Protein AF-A0A420ZBI3-F1 (afdb_monomer_lite)

pLDDT: mean 91.07, std 11.19, range [43.91, 98.19]

Structure (mmCIF, N/CA/C/O backbone):
data_AF-A0A420ZBI3-F1
#
_entry.id   AF-A0A420ZBI3-F1
#
loop_
_atom_site.group_PDB
_atom_site.id
_atom_site.type_symbol
_atom_site.label_atom_id
_atom_site.label_alt_id
_atom_site.label_comp_id
_atom_site.label_asym_id
_atom_site.label_entity_id
_atom_site.label_seq_id
_atom_site.pdbx_PDB_ins_code
_atom_site.Cartn_x
_atom_site.Cartn_y
_atom_site.Cartn_z
_atom_site.occupancy
_atom_site.B_iso_or_equiv
_atom_site.auth_seq_id
_atom_site.auth_comp_id
_atom_site.auth_asym_id
_atom_site.auth_atom_id
_atom_site.pdbx_PDB_model_num
ATOM 1 N N . MET A 1 1 ? 14.525 -22.331 17.236 1.00 43.91 1 MET A N 1
ATOM 2 C CA . MET A 1 1 ? 14.186 -20.934 16.905 1.00 43.91 1 MET A CA 1
ATOM 3 C C . MET A 1 1 ? 12.688 -20.894 16.710 1.00 43.91 1 MET A C 1
ATOM 5 O O . MET A 1 1 ? 12.211 -21.416 15.713 1.00 43.91 1 MET A O 1
ATOM 9 N N . GLU A 1 2 ? 11.953 -20.411 17.706 1.00 52.19 2 GLU A N 1
ATOM 10 C CA . GLU A 1 2 ? 10.516 -20.174 17.557 1.00 52.19 2 GLU A CA 1
ATOM 11 C C . GLU A 1 2 ? 10.335 -18.886 16.752 1.00 52.19 2 GLU A C 1
ATOM 13 O O . GLU A 1 2 ? 11.016 -17.892 17.007 1.00 52.19 2 GLU A O 1
ATOM 18 N N . ALA A 1 3 ? 9.484 -18.919 15.729 1.00 54.62 3 ALA A N 1
ATOM 19 C CA . ALA A 1 3 ? 9.181 -17.734 14.944 1.00 54.62 3 ALA A CA 1
ATOM 20 C C . ALA A 1 3 ? 8.407 -16.749 15.829 1.00 54.62 3 ALA A C 1
ATOM 22 O O . ALA A 1 3 ? 7.258 -17.001 16.190 1.00 54.62 3 ALA A O 1
ATOM 23 N N . GLN A 1 4 ? 9.036 -15.634 16.197 1.00 57.31 4 GLN A N 1
ATOM 24 C CA . GLN A 1 4 ? 8.369 -14.567 16.931 1.00 57.31 4 GLN A CA 1
ATOM 25 C C . GLN A 1 4 ? 7.446 -13.823 15.959 1.00 57.31 4 GLN A C 1
ATOM 27 O O . GLN A 1 4 ? 7.906 -13.106 15.071 1.00 57.31 4 GLN A O 1
ATOM 32 N N . ASN A 1 5 ? 6.135 -14.039 16.080 1.00 63.22 5 ASN A N 1
ATOM 33 C CA . ASN A 1 5 ? 5.155 -13.302 15.293 1.00 63.22 5 ASN A CA 1
ATOM 34 C C . ASN A 1 5 ? 4.978 -11.905 15.908 1.00 63.22 5 ASN A C 1
ATOM 36 O O . ASN A 1 5 ? 4.296 -11.747 16.914 1.00 63.22 5 ASN A O 1
ATOM 40 N N . TYR A 1 6 ? 5.626 -10.899 15.316 1.00 67.88 6 TYR A N 1
ATOM 41 C CA . TYR A 1 6 ? 5.583 -9.508 15.787 1.00 67.88 6 TYR A CA 1
ATOM 42 C C . TYR A 1 6 ? 4.217 -8.825 15.612 1.00 67.88 6 TYR A C 1
ATOM 44 O O . TYR A 1 6 ? 4.026 -7.717 16.111 1.00 67.88 6 TYR A O 1
ATOM 52 N N . TYR A 1 7 ? 3.272 -9.452 14.906 1.00 71.81 7 TYR A N 1
ATOM 53 C CA . TYR A 1 7 ? 1.996 -8.843 14.549 1.00 71.81 7 TYR A CA 1
ATOM 54 C C . TYR A 1 7 ? 0.826 -9.700 15.045 1.00 71.81 7 TYR A C 1
ATOM 56 O O . TYR A 1 7 ? 0.138 -10.372 14.276 1.00 71.81 7 TYR A O 1
ATOM 64 N N . GLU A 1 8 ? 0.589 -9.666 16.358 1.00 77.56 8 GLU A N 1
ATOM 65 C CA . GLU A 1 8 ? -0.592 -10.285 16.961 1.00 77.56 8 GLU A CA 1
ATOM 66 C C . GLU A 1 8 ? -1.884 -9.617 16.464 1.00 77.56 8 GLU A C 1
ATOM 68 O O . GLU A 1 8 ? -1.993 -8.392 16.374 1.00 77.56 8 GLU A O 1
ATOM 73 N N . GLY A 1 9 ? -2.889 -10.436 16.149 1.00 82.06 9 GLY A N 1
ATOM 74 C CA . GLY A 1 9 ? -4.221 -9.966 15.769 1.00 82.06 9 GLY A CA 1
ATOM 75 C C . GLY A 1 9 ? -4.425 -9.645 14.287 1.00 82.06 9 GLY A C 1
ATOM 76 O O . GLY A 1 9 ? -5.559 -9.352 13.922 1.00 82.06 9 GLY A O 1
ATOM 77 N N . ILE A 1 10 ? -3.399 -9.761 13.434 1.00 90.25 10 ILE A N 1
ATOM 78 C CA . ILE A 1 10 ? -3.562 -9.634 11.977 1.00 90.25 10 ILE A CA 1
ATOM 79 C C . ILE A 1 10 ? -4.240 -10.889 11.421 1.00 90.25 10 ILE A C 1
ATOM 81 O O . ILE A 1 10 ? -3.725 -11.999 11.553 1.00 90.25 10 ILE A O 1
ATOM 85 N N . ARG A 1 11 ? -5.401 -10.713 10.790 1.00 91.06 11 ARG A N 1
ATOM 86 C CA . ARG A 1 11 ? -6.198 -11.779 10.161 1.00 91.06 11 ARG A CA 1
ATOM 87 C C . ARG A 1 11 ? -6.192 -11.687 8.642 1.00 91.06 11 ARG A C 1
ATOM 89 O O . ARG A 1 11 ? -6.468 -12.685 7.983 1.00 91.06 11 ARG A O 1
ATOM 96 N N . HIS A 1 12 ? -5.887 -10.512 8.098 1.00 94.81 12 HIS A N 1
ATOM 97 C CA . HIS A 1 12 ? -5.857 -10.264 6.664 1.00 94.81 12 HIS A CA 1
ATOM 98 C C . HIS A 1 12 ? -4.661 -9.400 6.275 1.00 94.81 12 HIS A C 1
ATOM 100 O O . HIS A 1 12 ? -4.322 -8.451 6.980 1.00 94.81 12 HIS A O 1
ATOM 106 N N . VAL A 1 13 ? -4.030 -9.718 5.144 1.00 95.31 13 VAL A N 1
ATOM 107 C CA . VAL A 1 13 ? -2.850 -9.009 4.631 1.00 95.31 13 VAL A CA 1
ATOM 108 C C . VAL A 1 13 ? -3.089 -8.590 3.190 1.00 95.31 13 VAL A C 1
ATOM 110 O O . VAL A 1 13 ? -3.533 -9.393 2.373 1.00 95.31 13 VAL A O 1
ATOM 113 N N . VAL A 1 14 ? -2.742 -7.344 2.869 1.00 96.38 14 VAL A N 1
ATOM 114 C CA . VAL A 1 14 ? -2.748 -6.825 1.499 1.00 96.38 14 VAL A CA 1
ATOM 115 C C . VAL A 1 14 ? -1.363 -6.348 1.090 1.00 96.38 14 VAL A C 1
ATOM 117 O O . VAL A 1 14 ? -0.568 -5.873 1.905 1.00 96.38 14 VAL A O 1
ATOM 120 N N . TYR A 1 15 ? -1.106 -6.449 -0.211 1.00 94.75 15 TYR A N 1
ATOM 121 C CA . TYR A 1 15 ? 0.149 -6.062 -0.838 1.00 94.75 15 TYR A CA 1
ATOM 122 C C . TYR A 1 15 ? -0.104 -4.926 -1.824 1.00 94.75 15 TYR A C 1
ATOM 124 O O . TYR A 1 15 ? -0.920 -5.054 -2.743 1.00 94.75 15 TYR A O 1
ATOM 132 N N . VAL A 1 16 ? 0.618 -3.823 -1.644 1.00 96.62 16 VAL A N 1
ATOM 133 C CA . V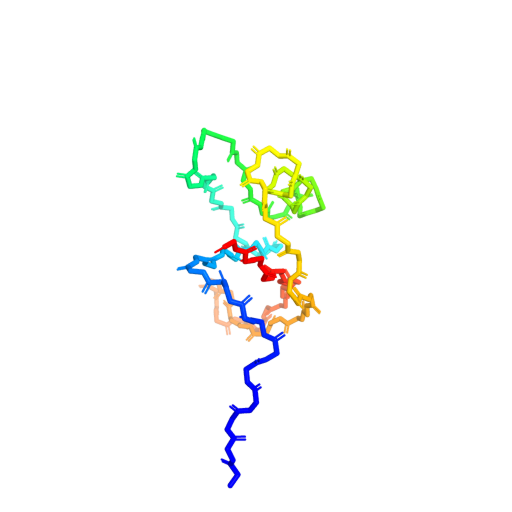AL A 1 16 ? 0.654 -2.692 -2.575 1.00 96.62 16 VAL A CA 1
ATOM 134 C C . VAL A 1 16 ? 2.047 -2.655 -3.193 1.00 96.62 16 VAL A C 1
ATOM 136 O O . VAL A 1 16 ? 3.038 -2.762 -2.477 1.00 96.62 16 VAL A O 1
ATOM 139 N N . SER A 1 17 ? 2.137 -2.520 -4.515 1.00 96.12 17 SER A N 1
ATOM 140 C CA . SER A 1 17 ? 3.406 -2.549 -5.251 1.00 96.12 17 SER A CA 1
ATOM 141 C C . SER A 1 17 ? 3.468 -1.418 -6.270 1.00 96.12 17 SER A C 1
ATOM 143 O O . SER A 1 17 ? 2.460 -1.102 -6.900 1.00 96.12 17 SER A O 1
ATOM 145 N N . THR A 1 18 ? 4.649 -0.834 -6.477 1.00 96.25 18 THR A N 1
ATOM 146 C CA . THR A 1 18 ? 4.898 0.106 -7.587 1.00 96.25 18 THR A CA 1
ATOM 147 C C . THR A 1 18 ? 4.957 -0.585 -8.952 1.00 96.25 18 THR A C 1
ATOM 149 O O . THR A 1 18 ? 4.959 0.095 -9.973 1.00 96.25 18 THR A O 1
ATOM 152 N N . GLY A 1 19 ? 5.022 -1.917 -8.991 1.00 92.62 19 GLY A N 1
ATOM 153 C CA . GLY A 1 19 ? 5.097 -2.699 -10.226 1.00 92.62 19 GLY A CA 1
ATOM 154 C C . GLY A 1 19 ? 3.753 -3.195 -10.754 1.00 92.62 19 GLY A C 1
ATOM 155 O O . GLY A 1 19 ? 3.663 -3.601 -11.908 1.00 92.62 19 GLY A O 1
ATOM 156 N N . ILE A 1 20 ? 2.703 -3.183 -9.927 1.00 90.12 20 ILE A N 1
ATOM 157 C CA . ILE A 1 20 ? 1.417 -3.817 -10.244 1.00 90.12 20 ILE A CA 1
ATOM 158 C C . ILE A 1 20 ? 0.279 -2.845 -9.951 1.00 90.12 20 ILE A C 1
ATOM 160 O O . ILE A 1 20 ? 0.244 -2.225 -8.889 1.00 90.12 20 ILE A O 1
ATOM 164 N N . LEU A 1 21 ? -0.666 -2.743 -10.888 1.00 93.50 21 LEU A N 1
ATOM 165 C CA . LEU A 1 21 ? -1.944 -2.068 -10.688 1.00 93.50 21 LEU A CA 1
ATOM 166 C C . LEU A 1 21 ? -3.000 -3.124 -10.394 1.00 93.50 21 LEU A C 1
ATOM 168 O O . LEU A 1 21 ? -3.146 -4.091 -11.140 1.00 93.50 21 LEU A O 1
ATOM 172 N N . ARG A 1 22 ? -3.755 -2.924 -9.324 1.00 94.06 22 ARG A N 1
ATOM 173 C CA . ARG A 1 22 ? -4.874 -3.789 -8.942 1.00 94.06 22 ARG A CA 1
ATOM 174 C C . ARG A 1 22 ? -6.018 -2.935 -8.413 1.00 94.06 22 ARG A C 1
ATOM 176 O O . ARG A 1 22 ? -5.852 -1.739 -8.192 1.00 94.06 22 ARG A O 1
ATOM 183 N N . ARG A 1 23 ? -7.181 -3.543 -8.198 1.00 95.75 23 ARG A N 1
ATOM 184 C CA . ARG A 1 23 ? -8.272 -2.894 -7.461 1.00 95.75 23 ARG A CA 1
ATOM 185 C C . ARG A 1 23 ? -8.105 -3.111 -5.959 1.00 95.75 23 ARG A C 1
ATOM 187 O O . ARG A 1 23 ? -7.480 -4.087 -5.526 1.00 95.75 23 ARG A O 1
ATOM 194 N N . CYS A 1 24 ? -8.635 -2.177 -5.180 1.00 95.88 24 CYS A N 1
ATOM 195 C CA . CYS A 1 24 ? -8.833 -2.354 -3.752 1.00 95.88 24 CYS A CA 1
ATOM 196 C C . CYS A 1 24 ? -9.735 -3.573 -3.499 1.00 95.88 24 CYS A C 1
ATOM 198 O O . CYS A 1 24 ? -10.646 -3.855 -4.271 1.00 95.88 24 CYS A O 1
ATOM 200 N N . GLU A 1 25 ? -9.482 -4.319 -2.424 1.00 94.75 25 GLU A N 1
ATOM 201 C CA . GLU A 1 25 ? -10.297 -5.501 -2.089 1.00 94.75 25 GLU A CA 1
ATOM 202 C C . GLU A 1 25 ? -11.678 -5.143 -1.518 1.00 94.75 25 GLU A C 1
ATOM 204 O O . GLU A 1 25 ? -12.548 -6.005 -1.429 1.00 94.75 25 GLU A O 1
ATOM 209 N N . TYR A 1 26 ? -11.891 -3.877 -1.151 1.00 95.12 26 TYR A N 1
ATOM 210 C CA . TYR A 1 26 ? -13.109 -3.399 -0.489 1.00 95.12 26 TYR A CA 1
ATOM 211 C C . TYR A 1 26 ? -13.901 -2.379 -1.313 1.00 95.12 26 TYR A C 1
ATOM 213 O O . TYR A 1 26 ? -15.040 -2.071 -0.969 1.00 95.12 26 TYR A O 1
ATOM 221 N N . CYS A 1 27 ? -13.311 -1.823 -2.374 1.00 95.38 27 CYS A N 1
ATOM 222 C CA . CYS A 1 27 ? -13.951 -0.830 -3.235 1.00 95.38 27 CYS A CA 1
ATOM 223 C C . CYS A 1 27 ? -13.331 -0.823 -4.641 1.00 95.38 27 CYS A C 1
ATOM 225 O O . CYS A 1 27 ? -12.392 -1.558 -4.933 1.00 95.38 27 CYS A O 1
ATOM 227 N N . GLU A 1 28 ? -13.840 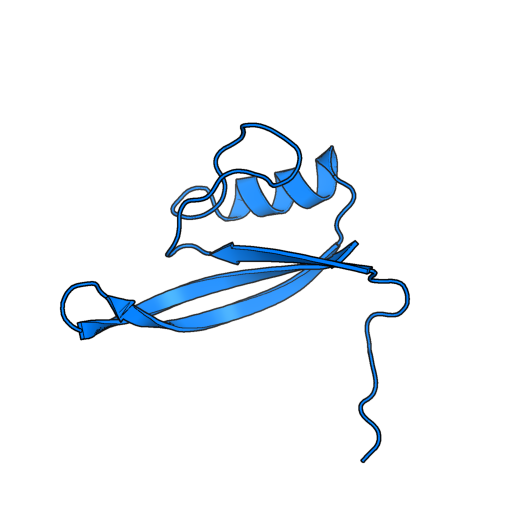0.029 -5.529 1.00 94.12 28 GLU A N 1
ATOM 228 C CA . GLU A 1 28 ? -13.406 0.073 -6.932 1.00 94.12 28 GLU A CA 1
ATOM 229 C C . GLU A 1 28 ? -12.141 0.913 -7.178 1.00 94.12 28 GLU A C 1
ATOM 231 O O . GLU A 1 28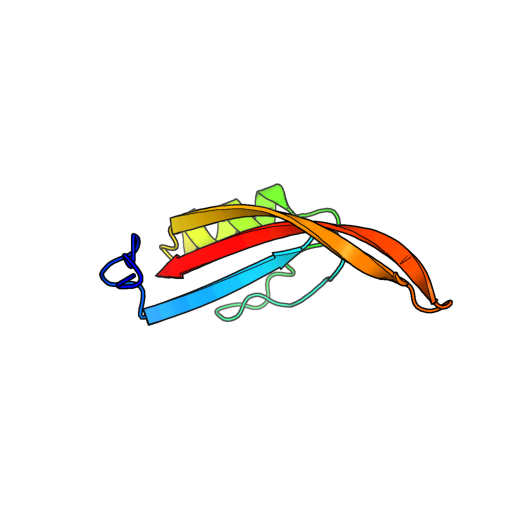 ? -11.710 1.065 -8.321 1.00 94.12 28 GLU A O 1
ATOM 236 N N . GLU A 1 29 ? -11.519 1.447 -6.123 1.00 94.50 29 GLU A N 1
ATOM 237 C CA . GLU A 1 29 ? -10.336 2.294 -6.250 1.00 94.50 29 GLU A CA 1
ATOM 238 C C . GLU A 1 29 ? -9.118 1.498 -6.749 1.00 94.50 29 GLU A C 1
ATOM 240 O O . GLU A 1 29 ? -8.772 0.435 -6.228 1.00 94.50 29 GLU A O 1
ATOM 245 N N . SER A 1 30 ? -8.442 2.032 -7.767 1.00 95.81 30 SER A N 1
ATOM 246 C CA . SER A 1 30 ? -7.190 1.483 -8.290 1.00 95.81 30 SER A CA 1
ATOM 247 C C . SER A 1 30 ? -6.027 1.755 -7.335 1.00 95.81 30 SER A C 1
ATOM 249 O O . SER A 1 30 ? -5.764 2.910 -6.995 1.00 95.81 30 SER A O 1
ATOM 251 N N . VAL A 1 31 ? -5.287 0.708 -6.971 1.00 96.62 31 VAL A N 1
ATOM 252 C CA . VAL A 1 31 ? -4.156 0.753 -6.038 1.00 96.62 31 VAL A CA 1
ATOM 253 C C . VAL A 1 31 ? -2.875 0.182 -6.655 1.00 96.62 31 VAL A C 1
ATOM 255 O O . VAL A 1 31 ? -2.917 -0.746 -7.467 1.00 96.62 31 VAL A O 1
ATOM 258 N N . GLY A 1 32 ? -1.727 0.719 -6.238 1.00 95.25 32 GLY A N 1
ATOM 259 C CA . GLY A 1 32 ? -0.396 0.354 -6.730 1.00 95.25 32 GLY A CA 1
ATOM 260 C C . GLY A 1 32 ? 0.138 1.273 -7.836 1.00 95.25 32 GLY A C 1
ATOM 261 O O . GLY A 1 32 ? -0.317 2.407 -8.001 1.00 95.25 32 GLY A O 1
ATOM 262 N N . MET A 1 33 ? 1.147 0.796 -8.567 1.00 93.19 33 MET A N 1
ATOM 263 C CA . MET A 1 33 ? 1.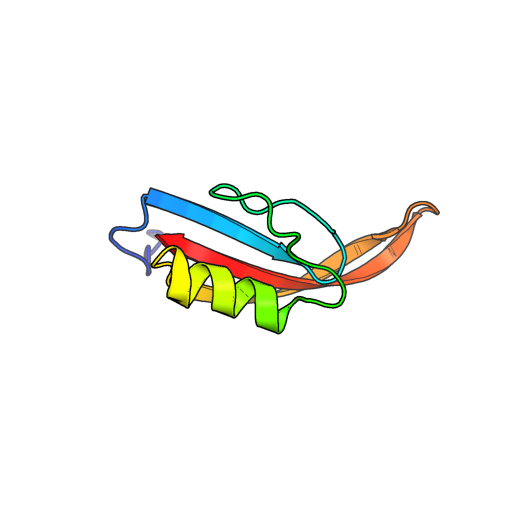924 1.562 -9.553 1.00 93.19 33 MET A CA 1
ATOM 264 C C . MET A 1 33 ? 2.328 2.961 -9.043 1.00 93.19 33 MET A C 1
ATOM 266 O O . MET A 1 33 ? 2.821 3.101 -7.922 1.00 93.19 33 MET A O 1
ATOM 270 N N . GLY A 1 34 ? 2.106 4.009 -9.844 1.00 92.12 34 GLY A N 1
ATOM 271 C CA . GLY A 1 34 ? 2.418 5.397 -9.499 1.00 92.12 34 GLY A CA 1
ATOM 272 C C . GLY A 1 34 ? 1.593 5.966 -8.339 1.00 92.12 34 GLY A C 1
ATOM 273 O O . GLY A 1 34 ? 1.939 7.021 -7.823 1.00 92.12 34 GLY A O 1
ATOM 274 N N . ARG A 1 35 ? 0.543 5.267 -7.881 1.00 93.75 35 ARG A N 1
ATOM 275 C CA . ARG A 1 35 ? -0.3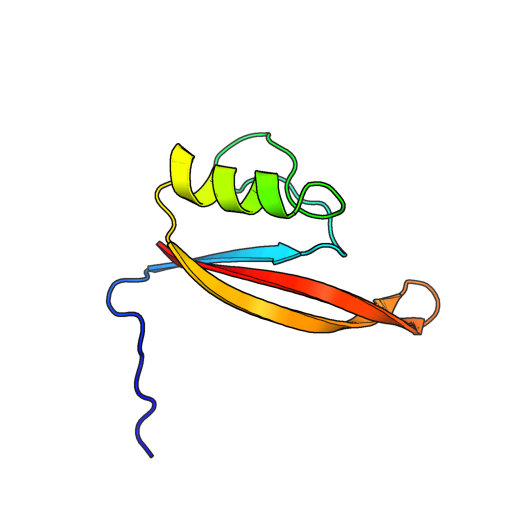14 5.677 -6.755 1.00 93.75 35 ARG A CA 1
ATOM 276 C C . ARG A 1 35 ? 0.104 5.034 -5.431 1.00 93.75 35 ARG A C 1
ATOM 278 O O . ARG A 1 35 ? -0.716 4.908 -4.527 1.00 93.75 35 ARG A O 1
ATOM 285 N N . PHE A 1 36 ? 1.347 4.571 -5.304 1.00 96.25 36 PHE A N 1
ATOM 286 C CA . PHE A 1 36 ? 1.813 3.761 -4.170 1.00 96.25 36 PHE A CA 1
ATOM 287 C C . PHE A 1 36 ? 1.501 4.375 -2.793 1.00 96.25 36 PHE A C 1
ATOM 289 O O . PHE A 1 36 ? 0.856 3.731 -1.967 1.00 96.25 36 PHE A O 1
ATOM 296 N N . GLY A 1 37 ? 1.890 5.633 -2.561 1.00 96.94 37 GLY A N 1
ATOM 297 C CA . GLY A 1 37 ? 1.634 6.319 -1.288 1.00 96.94 37 GLY A CA 1
ATOM 298 C C . GLY A 1 37 ? 0.143 6.543 -1.014 1.00 96.94 37 GLY A C 1
ATOM 299 O O . GLY A 1 37 ? -0.337 6.253 0.080 1.00 96.94 37 GLY A O 1
ATOM 300 N N . GLU A 1 38 ? -0.608 6.988 -2.026 1.00 97.75 38 GLU A N 1
ATOM 301 C CA . GLU A 1 38 ? -2.068 7.154 -1.943 1.00 97.75 38 GLU A CA 1
ATOM 302 C C . GLU A 1 38 ? -2.766 5.836 -1.605 1.00 97.75 38 GLU A C 1
ATOM 304 O O . GLU A 1 38 ? -3.660 5.803 -0.768 1.00 97.75 38 GLU A O 1
ATOM 309 N N . SER A 1 39 ? -2.316 4.738 -2.210 1.00 97.81 39 SER A N 1
ATOM 310 C CA . SER A 1 39 ? -2.869 3.398 -2.015 1.00 97.81 39 SER A CA 1
ATOM 311 C C . SER A 1 39 ? -2.676 2.899 -0.584 1.00 97.81 39 SER A C 1
ATOM 313 O O . SER A 1 39 ? -3.601 2.354 0.013 1.00 97.81 39 SER A O 1
ATOM 315 N N . ILE A 1 40 ? -1.485 3.101 -0.014 1.00 98.00 40 ILE A N 1
ATOM 316 C CA . ILE A 1 40 ? -1.195 2.767 1.388 1.00 98.00 40 ILE A CA 1
ATOM 317 C C . ILE A 1 40 ? -2.106 3.579 2.310 1.00 98.00 40 ILE A C 1
ATOM 319 O O . ILE A 1 40 ? -2.778 3.016 3.174 1.00 98.00 40 ILE A O 1
ATOM 323 N N . ASN A 1 41 ? -2.178 4.893 2.088 1.00 98.19 41 ASN A N 1
ATOM 324 C CA . ASN A 1 41 ? -3.020 5.781 2.883 1.00 98.19 41 ASN A CA 1
ATOM 325 C C . ASN A 1 41 ? -4.506 5.427 2.761 1.00 98.19 41 ASN A C 1
ATOM 327 O O . ASN A 1 41 ? -5.208 5.449 3.766 1.00 98.19 41 ASN A O 1
ATOM 331 N N . HIS A 1 42 ? -4.971 5.035 1.574 1.00 97.88 42 HIS A N 1
ATOM 332 C CA . HIS A 1 42 ? -6.331 4.559 1.345 1.00 97.88 42 HIS A CA 1
ATOM 333 C C . HIS A 1 42 ? -6.659 3.352 2.239 1.00 97.88 42 HIS A C 1
ATOM 335 O O . HIS A 1 42 ? -7.637 3.390 2.984 1.00 97.88 42 HIS A O 1
ATOM 341 N N . TYR A 1 43 ? -5.816 2.312 2.248 1.00 98.00 43 TYR A N 1
ATOM 342 C CA . TYR A 1 43 ? -6.028 1.144 3.113 1.00 98.00 43 TYR A CA 1
ATOM 343 C C . TYR A 1 43 ? -5.996 1.487 4.606 1.00 98.00 43 TYR A C 1
ATOM 345 O O . TYR A 1 43 ? -6.820 0.977 5.368 1.00 98.00 43 TYR A O 1
ATOM 353 N N . ILE A 1 44 ? -5.079 2.358 5.035 1.00 97.50 44 ILE A N 1
ATOM 354 C CA . ILE A 1 44 ? -4.973 2.765 6.443 1.00 97.50 44 ILE A CA 1
ATOM 355 C C . ILE A 1 44 ? -6.211 3.561 6.871 1.00 97.50 44 ILE A C 1
ATOM 357 O O . ILE A 1 44 ? -6.850 3.227 7.867 1.00 97.50 44 ILE A O 1
ATOM 361 N N . GLN A 1 45 ? -6.566 4.599 6.115 1.00 98.00 45 GLN A N 1
ATOM 362 C CA . GLN A 1 45 ? -7.572 5.581 6.521 1.00 98.00 45 GLN A CA 1
ATOM 363 C C . GLN A 1 45 ? -9.002 5.094 6.287 1.00 98.00 45 GLN A C 1
ATOM 365 O O . GLN A 1 45 ? -9.873 5.363 7.108 1.00 98.00 45 GLN A O 1
ATOM 370 N N . GLN A 1 46 ? -9.254 4.385 5.183 1.00 97.94 46 GLN A N 1
ATOM 371 C CA . GLN A 1 46 ? -10.610 3.972 4.808 1.00 97.94 46 GLN A CA 1
ATOM 372 C C . GLN A 1 46 ? -10.937 2.549 5.265 1.00 97.94 46 GLN A C 1
ATOM 374 O O . GLN A 1 46 ? -12.079 2.272 5.623 1.00 97.94 46 GLN A O 1
ATOM 379 N N . HIS A 1 47 ? -9.940 1.656 5.306 1.00 96.62 47 HIS A N 1
ATOM 380 C CA . HIS A 1 47 ? -10.157 0.231 5.600 1.00 96.62 47 HIS A CA 1
ATOM 381 C C . HIS A 1 47 ? -9.570 -0.222 6.940 1.00 96.62 47 HIS A C 1
ATOM 383 O O . HIS A 1 47 ? -9.789 -1.368 7.338 1.00 96.62 47 HIS A O 1
ATOM 389 N N . GLY A 1 48 ? -8.891 0.663 7.678 1.00 95.25 48 GLY A N 1
ATOM 390 C CA . GLY A 1 48 ? -8.393 0.407 9.035 1.00 95.25 48 GLY A CA 1
ATOM 391 C C . GLY A 1 48 ? -7.174 -0.514 9.097 1.00 95.25 48 GLY A C 1
ATOM 392 O O . GLY A 1 48 ? -6.987 -1.214 10.090 1.00 95.25 48 GLY A O 1
ATOM 393 N N . TYR A 1 49 ? -6.378 -0.554 8.031 1.00 96.62 49 TYR A N 1
ATOM 394 C CA . TYR A 1 49 ? -5.139 -1.328 7.988 1.00 96.62 49 TYR A CA 1
ATOM 395 C C . TYR A 1 49 ? -4.001 -0.644 8.746 1.00 96.62 49 TYR A C 1
ATOM 397 O O . TYR A 1 49 ? -3.991 0.571 8.945 1.00 96.62 49 TYR A O 1
ATOM 405 N N . LYS A 1 50 ? -2.986 -1.429 9.105 1.00 95.44 50 LYS A N 1
ATOM 406 C CA . LYS A 1 50 ? -1.702 -0.950 9.621 1.00 95.44 50 LYS A CA 1
ATOM 407 C C . LYS A 1 50 ? -0.585 -1.331 8.664 1.00 95.44 50 LYS A C 1
ATOM 409 O O . LYS A 1 50 ? -0.576 -2.435 8.123 1.00 95.44 50 LYS A O 1
ATOM 414 N N . LEU A 1 51 ? 0.370 -0.426 8.477 1.00 95.69 51 LEU A N 1
ATOM 415 C CA . LEU A 1 51 ? 1.578 -0.711 7.713 1.00 95.69 51 LEU A CA 1
ATOM 416 C C . LEU A 1 51 ? 2.477 -1.651 8.521 1.00 95.69 51 LEU A C 1
ATOM 418 O O . LEU A 1 51 ? 2.895 -1.303 9.623 1.00 95.69 51 LEU A O 1
ATOM 422 N N . LEU A 1 52 ? 2.760 -2.833 7.977 1.00 95.25 52 LEU A N 1
ATOM 423 C CA . LEU A 1 52 ? 3.621 -3.823 8.623 1.00 95.25 52 LEU A CA 1
ATOM 424 C C . LEU A 1 52 ? 5.060 -3.687 8.130 1.00 95.25 52 LEU A C 1
ATOM 426 O O . LEU A 1 52 ? 5.991 -3.664 8.929 1.00 95.25 52 LEU A O 1
ATOM 430 N N . HIS A 1 53 ? 5.240 -3.566 6.814 1.00 94.94 53 HIS A N 1
ATOM 431 C CA . HIS A 1 53 ? 6.557 -3.519 6.189 1.00 94.94 53 HIS A CA 1
ATOM 432 C C . HIS A 1 53 ? 6.544 -2.685 4.905 1.00 94.94 53 HIS A C 1
ATOM 434 O O . HIS A 1 53 ? 5.550 -2.676 4.177 1.00 94.94 53 HIS A O 1
ATOM 440 N N . VAL A 1 54 ? 7.669 -2.031 4.612 1.00 96.50 54 VAL A N 1
ATOM 441 C CA . VAL A 1 54 ? 7.966 -1.429 3.307 1.00 96.50 54 VAL A CA 1
ATOM 442 C C . VAL A 1 54 ? 9.361 -1.864 2.899 1.00 96.50 54 VAL A C 1
ATOM 444 O O . VAL A 1 54 ? 10.301 -1.740 3.683 1.00 96.50 54 VAL A O 1
ATOM 447 N N . GLY A 1 55 ? 9.487 -2.354 1.673 1.00 95.50 55 GLY A N 1
ATOM 448 C CA . GLY A 1 55 ? 10.738 -2.879 1.155 1.00 95.50 55 GLY A CA 1
ATOM 449 C C . GLY A 1 55 ? 10.794 -2.844 -0.362 1.00 95.50 55 GLY A C 1
ATOM 450 O O . GLY A 1 55 ? 9.977 -2.201 -1.025 1.00 95.50 55 GLY A O 1
ATOM 451 N N . GLN A 1 56 ? 11.784 -3.542 -0.904 1.00 95.62 56 GLN A N 1
ATOM 452 C CA . GLN A 1 56 ? 11.972 -3.701 -2.339 1.00 95.62 56 GLN A CA 1
ATOM 453 C C . GLN A 1 56 ? 11.878 -5.178 -2.706 1.00 95.62 56 GLN A C 1
ATOM 455 O O . GLN A 1 56 ? 12.392 -6.038 -1.994 1.00 95.62 56 GLN A O 1
ATOM 460 N N . GLU A 1 57 ? 11.244 -5.456 -3.835 1.00 94.31 57 GLU A N 1
ATOM 461 C CA . GLU A 1 57 ? 11.197 -6.769 -4.462 1.00 94.31 57 GLU A CA 1
ATOM 462 C C . GLU A 1 57 ? 11.930 -6.699 -5.802 1.00 94.31 57 GLU A C 1
ATOM 464 O O . GLU A 1 57 ? 11.794 -5.729 -6.553 1.00 94.31 57 GLU A O 1
ATOM 469 N N . THR A 1 58 ? 12.724 -7.729 -6.092 1.00 94.50 58 THR A N 1
ATOM 470 C CA . THR A 1 58 ? 13.356 -7.912 -7.401 1.00 94.50 58 THR A CA 1
ATOM 471 C C . THR A 1 58 ? 12.671 -9.069 -8.103 1.00 94.50 58 THR A C 1
ATOM 473 O O . THR A 1 58 ? 12.650 -10.182 -7.582 1.00 94.50 58 THR A O 1
ATOM 476 N N . GLY A 1 59 ? 12.135 -8.803 -9.286 1.00 89.62 59 GLY A N 1
ATOM 477 C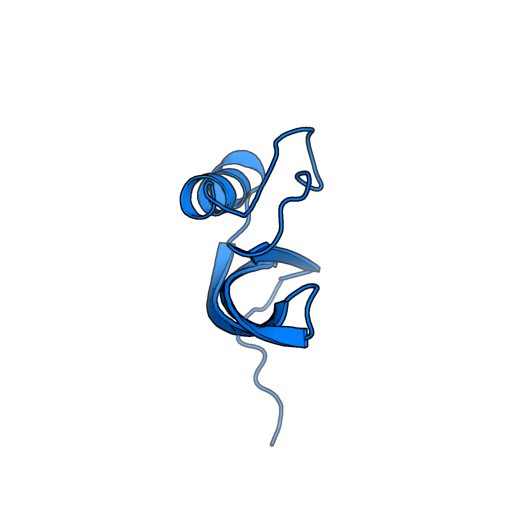 CA . GLY A 1 59 ? 11.507 -9.792 -10.148 1.00 89.62 59 GLY A CA 1
ATOM 478 C C . GLY A 1 59 ? 12.021 -9.686 -11.576 1.00 89.62 59 GLY A C 1
ATOM 479 O O . GLY A 1 59 ? 13.102 -9.151 -11.835 1.00 89.62 59 GLY A O 1
ATOM 480 N N . THR A 1 60 ? 11.222 -10.186 -12.512 1.00 91.88 60 THR A N 1
ATOM 481 C CA . THR A 1 60 ? 11.470 -10.033 -13.947 1.00 91.88 60 THR A CA 1
ATOM 482 C C . THR A 1 60 ? 10.292 -9.330 -14.612 1.00 91.88 60 THR A C 1
ATOM 484 O O . THR A 1 60 ? 9.149 -9.495 -14.188 1.00 91.88 60 THR A O 1
ATOM 487 N N . ASP A 1 61 ? 10.573 -8.504 -15.617 1.00 87.31 61 ASP A N 1
ATOM 488 C CA . ASP A 1 61 ? 9.553 -7.880 -16.456 1.00 87.31 61 ASP A CA 1
ATOM 489 C C . ASP A 1 61 ? 8.990 -8.873 -17.491 1.00 87.31 61 ASP A C 1
ATOM 491 O O . ASP A 1 61 ? 9.399 -10.033 -17.578 1.00 87.31 61 ASP A O 1
ATOM 495 N N . VAL A 1 62 ? 8.069 -8.398 -18.335 1.00 85.75 62 VAL A N 1
ATOM 496 C CA . VAL A 1 62 ? 7.465 -9.195 -19.420 1.00 85.75 62 VAL A CA 1
ATOM 497 C C . VAL A 1 62 ? 8.473 -9.702 -20.462 1.00 85.75 62 VAL A C 1
ATOM 499 O O . VAL A 1 62 ? 8.148 -10.592 -21.241 1.00 85.75 62 VAL A O 1
ATOM 502 N N . ASN A 1 63 ? 9.688 -9.152 -20.483 1.00 91.81 63 ASN A N 1
ATOM 503 C CA . ASN A 1 63 ? 10.782 -9.539 -21.369 1.00 91.81 63 ASN A CA 1
ATOM 504 C C . ASN A 1 63 ? 11.838 -10.402 -20.652 1.00 91.81 63 ASN A C 1
ATOM 506 O O . ASN A 1 63 ? 12.896 -10.667 -21.225 1.00 91.81 63 ASN A O 1
ATOM 510 N N . GLY A 1 64 ? 11.598 -10.800 -19.398 1.00 91.19 64 GLY A N 1
ATOM 511 C CA . GLY A 1 64 ? 12.545 -11.559 -18.581 1.00 91.19 64 GLY A CA 1
ATOM 512 C C . GLY A 1 64 ? 13.713 -10.734 -18.027 1.00 91.19 64 GLY A C 1
ATOM 513 O O . GLY A 1 64 ? 14.669 -11.308 -17.505 1.00 91.19 64 GLY A O 1
ATOM 514 N N . LYS A 1 65 ? 13.680 -9.400 -18.134 1.00 93.38 65 LYS A N 1
ATOM 515 C CA . LYS A 1 65 ? 14.730 -8.519 -17.606 1.00 93.38 65 LYS A CA 1
ATOM 516 C C . LYS A 1 65 ? 14.507 -8.240 -16.120 1.00 93.38 65 LYS A C 1
ATOM 518 O O . LYS A 1 65 ? 13.353 -8.124 -15.714 1.00 93.38 65 LYS A O 1
ATOM 523 N N . PRO A 1 66 ? 15.569 -8.074 -15.310 1.00 93.12 66 PRO A N 1
ATOM 524 C CA . PRO A 1 66 ? 15.426 -7.692 -13.910 1.00 93.12 66 PRO A CA 1
ATOM 525 C C . PRO A 1 66 ? 14.596 -6.416 -13.752 1.00 93.12 66 PRO A C 1
ATOM 527 O O . PRO A 1 66 ? 14.841 -5.417 -14.430 1.00 93.12 66 PRO A O 1
ATOM 530 N N . PHE A 1 67 ? 13.631 -6.453 -12.840 1.00 91.50 67 PHE A N 1
ATOM 531 C CA . PHE A 1 67 ? 12.773 -5.322 -12.514 1.00 91.50 67 PHE A CA 1
ATOM 532 C C . PHE A 1 67 ? 12.665 -5.169 -11.000 1.00 91.50 67 PHE A C 1
ATOM 534 O O . PHE A 1 67 ? 12.491 -6.153 -10.281 1.00 91.50 67 PHE A O 1
ATOM 541 N N . HIS A 1 68 ? 12.756 -3.931 -10.522 1.00 93.38 68 HIS A N 1
ATOM 542 C CA . HIS A 1 68 ? 12.667 -3.611 -9.103 1.00 93.38 68 HIS A CA 1
ATOM 543 C C . HIS A 1 68 ? 11.358 -2.890 -8.810 1.00 93.38 68 HIS A C 1
ATOM 545 O O . HIS A 1 68 ? 10.982 -1.948 -9.507 1.00 93.38 68 HIS A O 1
ATOM 551 N N . SER A 1 69 ? 10.678 -3.322 -7.755 1.00 94.25 69 SER A N 1
ATOM 552 C CA . SER A 1 69 ? 9.464 -2.683 -7.255 1.00 94.25 69 SER A CA 1
ATOM 553 C C . SER A 1 69 ? 9.605 -2.357 -5.781 1.00 94.25 69 SER A C 1
ATOM 555 O O . SER A 1 69 ? 10.141 -3.151 -5.016 1.00 94.25 69 SER A O 1
ATOM 557 N N . THR A 1 70 ? 9.066 -1.217 -5.360 1.00 96.75 70 THR A N 1
ATOM 558 C CA . THR A 1 70 ? 8.809 -0.969 -3.942 1.00 96.75 70 THR A CA 1
ATOM 559 C C . THR A 1 70 ? 7.497 -1.645 -3.572 1.00 96.75 70 THR A C 1
ATOM 561 O O . THR A 1 70 ? 6.496 -1.502 -4.280 1.00 96.75 70 THR A O 1
ATOM 564 N N . VAL A 1 71 ? 7.499 -2.366 -2.457 1.00 96.94 71 VAL A N 1
ATOM 565 C CA . VAL A 1 71 ? 6.339 -3.089 -1.937 1.00 96.94 71 VAL A CA 1
ATOM 566 C C . VAL A 1 71 ? 6.016 -2.624 -0.524 1.00 96.94 71 VAL A C 1
ATOM 568 O O . VAL A 1 71 ? 6.912 -2.359 0.276 1.00 96.94 71 VAL A O 1
ATOM 571 N N . ALA A 1 72 ? 4.727 -2.526 -0.217 1.00 97.62 72 ALA A N 1
ATOM 572 C CA . ALA A 1 72 ? 4.211 -2.313 1.125 1.00 97.62 72 ALA A CA 1
ATOM 573 C C . ALA A 1 72 ? 3.279 -3.464 1.499 1.00 97.62 72 ALA A C 1
ATOM 575 O O . ALA A 1 72 ? 2.383 -3.828 0.733 1.00 97.62 72 ALA A O 1
ATOM 576 N N . VAL A 1 73 ? 3.491 -4.005 2.695 1.00 96.44 73 VAL A N 1
ATOM 577 C CA . VAL A 1 73 ? 2.657 -5.041 3.303 1.00 96.44 73 VAL A CA 1
ATOM 578 C C . VAL A 1 73 ? 1.835 -4.384 4.398 1.00 96.44 73 VAL A C 1
ATOM 580 O O . VAL A 1 73 ? 2.398 -3.789 5.322 1.00 96.44 73 VAL A O 1
ATOM 583 N N . LEU A 1 74 ? 0.512 -4.481 4.298 1.00 96.50 74 LEU A N 1
ATOM 584 C CA . LEU A 1 74 ? -0.406 -3.967 5.307 1.00 96.50 74 LEU A CA 1
ATOM 585 C C . LEU A 1 74 ? -1.234 -5.102 5.900 1.00 96.50 74 LEU A C 1
ATOM 587 O O . LEU A 1 74 ? -1.619 -6.018 5.180 1.00 96.50 74 LEU A O 1
ATOM 591 N N . GLY A 1 75 ? -1.545 -5.011 7.191 1.00 95.75 75 GLY A N 1
ATOM 592 C CA . GLY A 1 75 ? -2.351 -5.999 7.902 1.00 95.75 75 GLY A CA 1
ATOM 593 C C . GLY A 1 75 ? -3.529 -5.389 8.648 1.00 95.75 75 GLY A C 1
ATOM 594 O O . GLY A 1 75 ? -3.450 -4.246 9.108 1.00 95.75 75 GLY A O 1
ATOM 595 N N . LYS A 1 76 ? -4.594 -6.177 8.796 1.00 93.19 76 LYS A N 1
ATOM 596 C CA . LYS A 1 76 ? -5.766 -5.892 9.626 1.00 93.19 76 LYS A CA 1
ATOM 597 C C . LYS A 1 76 ? -6.202 -7.126 10.404 1.00 93.19 76 LYS A C 1
ATOM 599 O O . LYS A 1 76 ? -6.120 -8.241 9.841 1.00 93.19 76 LYS A O 1
#

Foldseek 3Di:
DDPPPPDPPFPDKDKAKLVDWDADPVDRDIGHNPCPVVRVCCCCPVVVKDWDDWDKDWDADPVRHIDIMIMTMITD

Sequence (76 aa):
MEAQNYYEGIRHVVYVSTGILRRCEYCEESVGMGRFGESINHYIQQHGYKLLHVGQETGTDVNGKPFHSTVAVLGK

Secondary structure (DSSP, 8-state):
-----S-TT---EEEEESS-EEE-SSSS-EEEGGGHHHHHHHHHHHH--EEEEEEEEEEE-TTS-EEEEEEEEEE-

Organism: NCBI:txid2202143

Radius of gyration: 13.77 Å; chains: 1; bounding box: 29×28×39 Å